Protein AF-A0A937UD26-F1 (afdb_monomer_lite)

Foldseek 3Di:
DPDPPQDPLLQQLLVQLLCLCVVDPDNLQSLLQSLLVSLLVQQVVDPDNAVSLLVSLLSNLLSQLVNCVVVVHDSLSSLLSNLLNSLLSCVVVVHLSQVSLVSSLVSQLVSCVSVVHDSVSSSVSSLNSSLVSQVVVHDVSNVSNVVSSVVVVVVD

Sequence (156 aa):
MAELTLSKIGRTAKWAVIGAIKGTEETAASIVKAATDVLLVTVDGVAQVAVATEKAVAQILTGAVGAATETGEDVFLAIKSAAKGVVKGASEVGADVGKTAVAAVDGAAKAAGEIGVDTAKAIEHATTGAIEAAEEIGSDAAQAVRTVLKTTVKGH

pLDDT: mean 86.5, std 12.03, range [35.41, 96.81]

Radius of gyration: 13.79 Å; chains: 1; bounding box: 34×29×36 Å

Structure (mmCIF, N/CA/C/O backbone):
data_AF-A0A937UD26-F1
#
_entry.id   AF-A0A937UD26-F1
#
loop_
_atom_site.group_PDB
_atom_site.id
_atom_site.type_symbol
_atom_site.label_atom_id
_atom_site.label_alt_id
_atom_site.label_comp_id
_atom_site.label_asym_id
_atom_site.label_entity_id
_atom_site.label_seq_id
_atom_site.pdbx_PDB_ins_code
_atom_site.Cartn_x
_atom_site.Cartn_y
_atom_site.Cartn_z
_atom_site.occupancy
_atom_site.B_iso_or_equiv
_atom_site.auth_seq_id
_atom_site.auth_comp_id
_atom_site.auth_asym_id
_atom_site.auth_atom_id
_atom_site.pdbx_PDB_model_num
ATOM 1 N N . MET A 1 1 ? -11.010 -12.565 18.843 1.00 35.41 1 MET A N 1
ATOM 2 C CA . MET A 1 1 ? -9.974 -11.623 18.375 1.00 35.41 1 MET A CA 1
ATOM 3 C C . MET A 1 1 ? -9.269 -12.317 17.224 1.00 35.41 1 MET A C 1
ATOM 5 O O . MET A 1 1 ? -8.520 -13.248 17.483 1.00 35.41 1 MET A O 1
ATOM 9 N N . ALA A 1 2 ? -9.629 -12.010 15.976 1.00 37.09 2 ALA A N 1
ATOM 10 C CA . ALA A 1 2 ? -8.967 -12.605 14.819 1.00 37.09 2 ALA A CA 1
ATOM 11 C C . ALA A 1 2 ? -7.558 -12.011 14.739 1.00 37.09 2 ALA A C 1
ATOM 13 O O . ALA A 1 2 ? -7.381 -10.843 14.400 1.00 37.09 2 ALA A O 1
ATOM 14 N N . GLU A 1 3 ? -6.563 -12.787 15.151 1.00 40.75 3 GLU A N 1
ATOM 15 C CA . GLU A 1 3 ? -5.170 -12.440 14.936 1.00 40.75 3 GLU A CA 1
ATOM 16 C C . GLU A 1 3 ? -4.924 -12.576 13.433 1.00 40.75 3 GLU A C 1
ATOM 18 O O . GLU A 1 3 ? -4.833 -13.685 12.909 1.00 40.75 3 GLU A O 1
ATOM 23 N N . LEU A 1 4 ? -4.901 -11.450 12.716 1.00 50.94 4 LEU A N 1
ATOM 24 C CA . LEU A 1 4 ? -4.352 -11.401 11.365 1.00 50.94 4 LEU A CA 1
ATOM 25 C C . LEU A 1 4 ? -2.983 -12.086 11.435 1.00 50.94 4 LEU A C 1
ATOM 27 O O . LEU A 1 4 ? -2.075 -11.567 12.090 1.00 50.94 4 LEU A O 1
ATOM 31 N N . THR A 1 5 ? -2.825 -13.253 10.804 1.00 57.28 5 THR A N 1
ATOM 32 C CA . THR A 1 5 ? -1.534 -13.941 10.674 1.00 57.28 5 THR A CA 1
ATOM 33 C C . THR A 1 5 ? -0.634 -13.139 9.736 1.00 57.28 5 THR A C 1
ATOM 35 O O . THR A 1 5 ? -0.363 -13.521 8.600 1.00 57.28 5 THR A O 1
ATOM 3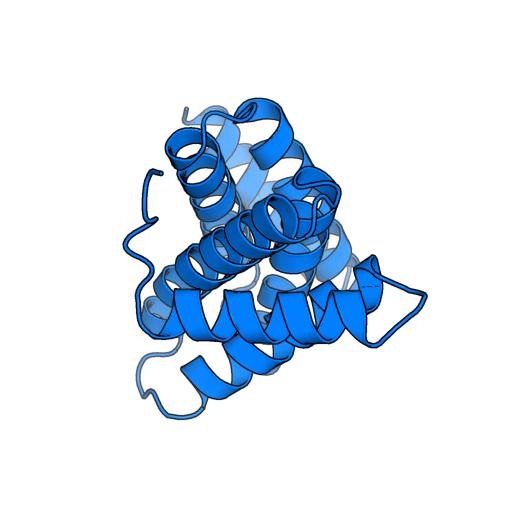8 N N . LEU A 1 6 ? -0.195 -11.974 10.209 1.00 65.44 6 LEU A N 1
ATOM 39 C CA . LEU A 1 6 ? 0.698 -11.066 9.514 1.00 65.44 6 LEU A CA 1
ATOM 40 C C . LEU A 1 6 ? 2.057 -11.744 9.374 1.00 65.44 6 LEU A C 1
ATOM 42 O O . LEU A 1 6 ? 2.609 -12.267 10.351 1.00 65.44 6 LEU A O 1
ATOM 46 N N . SER A 1 7 ? 2.642 -11.692 8.176 1.00 82.44 7 SER A N 1
ATOM 47 C CA . SER A 1 7 ? 4.043 -12.082 8.002 1.00 82.44 7 SER A CA 1
ATOM 48 C C . SER A 1 7 ? 4.970 -11.172 8.819 1.00 82.44 7 SER A C 1
ATOM 50 O O . SER A 1 7 ? 4.549 -10.153 9.370 1.00 82.44 7 SER A O 1
ATOM 52 N N . LYS A 1 8 ? 6.268 -11.500 8.871 1.00 85.50 8 LYS A N 1
ATOM 53 C CA . LYS A 1 8 ? 7.271 -10.614 9.486 1.00 85.50 8 LYS A CA 1
ATOM 54 C C . LYS A 1 8 ? 7.188 -9.186 8.920 1.00 85.50 8 LYS A C 1
ATOM 56 O O . LYS A 1 8 ? 7.152 -8.252 9.708 1.00 85.50 8 LYS A O 1
ATOM 61 N N . ILE A 1 9 ? 7.055 -9.039 7.597 1.00 85.88 9 ILE A N 1
ATOM 62 C CA . ILE A 1 9 ? 6.913 -7.734 6.924 1.00 85.88 9 ILE A CA 1
ATOM 63 C C . ILE A 1 9 ? 5.625 -7.040 7.368 1.00 85.88 9 ILE A C 1
ATOM 65 O O . ILE A 1 9 ? 5.659 -5.876 7.747 1.00 85.88 9 ILE A O 1
ATOM 69 N N . GLY A 1 10 ? 4.502 -7.765 7.395 1.00 85.62 10 GLY A N 1
ATOM 70 C CA . GLY A 1 10 ? 3.215 -7.193 7.795 1.00 85.62 10 GLY A CA 1
ATOM 71 C C . GLY A 1 10 ? 3.197 -6.717 9.248 1.00 85.62 10 GLY A C 1
ATOM 72 O O . GLY A 1 10 ? 2.630 -5.670 9.547 1.00 85.62 10 GLY A O 1
ATOM 73 N N . ARG A 1 11 ? 3.879 -7.428 10.155 1.00 88.50 11 ARG A N 1
ATOM 74 C CA . ARG A 1 11 ? 4.049 -6.977 11.545 1.00 88.50 11 ARG A CA 1
ATOM 75 C C . ARG A 1 11 ? 4.952 -5.756 11.642 1.00 88.50 11 ARG A C 1
ATOM 77 O O . ARG A 1 11 ? 4.603 -4.826 12.358 1.00 88.50 11 ARG A O 1
ATOM 84 N N . THR A 1 12 ? 6.078 -5.739 10.928 1.00 90.38 12 THR A N 1
ATOM 85 C CA . THR A 1 12 ? 6.965 -4.566 10.891 1.00 90.38 12 THR A CA 1
ATOM 86 C C . THR A 1 12 ? 6.222 -3.342 10.366 1.00 90.38 12 THR A C 1
ATOM 88 O O . THR A 1 12 ? 6.257 -2.298 11.008 1.00 90.38 12 THR A O 1
ATOM 91 N N . ALA A 1 13 ? 5.480 -3.491 9.265 1.00 90.56 13 ALA A N 1
ATOM 92 C CA . ALA A 1 13 ? 4.636 -2.440 8.714 1.00 90.56 13 ALA A CA 1
ATOM 93 C C . ALA A 1 13 ? 3.605 -1.948 9.729 1.00 90.56 13 ALA A C 1
ATOM 95 O O . ALA A 1 13 ? 3.511 -0.750 9.969 1.00 90.56 13 ALA A O 1
ATOM 96 N N . LYS A 1 14 ? 2.891 -2.867 10.390 1.00 92.81 14 LYS A N 1
ATOM 97 C CA . LYS A 1 14 ? 1.922 -2.521 11.432 1.00 92.81 14 LYS A CA 1
ATOM 98 C C . LYS A 1 14 ? 2.553 -1.677 12.540 1.00 92.81 14 LYS A C 1
ATOM 100 O O . LYS A 1 14 ? 2.033 -0.617 12.860 1.00 92.81 14 LYS A O 1
ATOM 105 N N . TRP A 1 15 ? 3.679 -2.105 13.107 1.00 91.31 15 TRP A N 1
ATOM 106 C CA . TRP A 1 15 ? 4.330 -1.368 14.195 1.00 91.31 15 TRP A CA 1
ATOM 107 C C . TRP A 1 15 ? 4.915 -0.029 13.751 1.00 91.31 15 TRP A C 1
ATOM 109 O O . TRP A 1 15 ? 4.795 0.947 14.487 1.00 91.31 15 TRP A O 1
ATOM 119 N N . ALA A 1 16 ? 5.497 0.036 12.551 1.00 91.69 16 ALA A N 1
ATOM 120 C CA . ALA A 1 16 ? 5.979 1.287 11.976 1.00 91.69 16 ALA A CA 1
ATOM 121 C C . ALA A 1 16 ? 4.829 2.289 11.804 1.00 91.69 16 ALA A C 1
ATOM 123 O O . ALA A 1 16 ? 4.952 3.442 12.205 1.00 91.69 16 ALA A O 1
ATOM 124 N N . VAL A 1 17 ? 3.684 1.825 11.294 1.00 90.75 17 VAL A N 1
ATOM 125 C CA . VAL A 1 17 ? 2.477 2.637 11.124 1.00 90.75 17 VAL A CA 1
ATOM 126 C C . VAL A 1 17 ? 1.886 3.052 12.476 1.00 90.75 17 VAL A C 1
ATOM 128 O O . VAL A 1 17 ? 1.601 4.225 12.663 1.00 90.75 17 VAL A O 1
ATOM 131 N N . ILE A 1 18 ? 1.776 2.156 13.463 1.00 91.56 18 ILE A N 1
ATOM 132 C CA . ILE A 1 18 ? 1.317 2.520 14.820 1.00 91.56 18 ILE A CA 1
ATOM 133 C C . ILE A 1 18 ? 2.236 3.580 15.444 1.00 91.56 18 ILE A C 1
ATOM 135 O O . ILE A 1 18 ? 1.751 4.527 16.065 1.00 91.56 18 ILE A O 1
ATOM 139 N N . GLY A 1 19 ? 3.555 3.423 15.297 1.00 89.06 19 GLY A N 1
ATOM 140 C CA . GLY A 1 19 ? 4.537 4.389 15.788 1.00 89.06 19 GLY A CA 1
ATOM 141 C C . GLY A 1 19 ? 4.410 5.747 15.098 1.00 89.06 19 GLY A C 1
ATOM 142 O O . GLY A 1 19 ? 4.444 6.774 15.769 1.00 89.06 19 GLY A O 1
ATOM 143 N N . ALA A 1 20 ? 4.196 5.743 13.783 1.00 88.69 20 ALA A N 1
ATOM 144 C CA . ALA A 1 20 ? 3.933 6.934 12.983 1.00 88.69 20 ALA A CA 1
ATOM 145 C C . ALA A 1 20 ? 2.655 7.661 13.432 1.00 88.69 20 ALA A C 1
ATOM 147 O O . ALA A 1 20 ? 2.705 8.854 13.710 1.00 88.69 20 ALA A O 1
ATOM 148 N N . ILE A 1 21 ? 1.546 6.933 13.590 1.00 86.88 21 ILE A N 1
ATOM 149 C CA . ILE A 1 21 ? 0.254 7.476 14.037 1.00 86.88 21 ILE A CA 1
ATOM 150 C C . ILE A 1 21 ? 0.376 8.114 15.425 1.00 86.88 21 ILE A C 1
ATOM 152 O O . ILE A 1 21 ? -0.074 9.230 15.651 1.00 86.88 21 ILE A O 1
ATOM 156 N N . LYS A 1 22 ? 1.010 7.421 16.377 1.00 85.75 22 LYS A N 1
ATOM 157 C CA . LYS A 1 22 ? 1.126 7.911 17.761 1.00 85.75 22 LYS A CA 1
ATOM 158 C C . LYS A 1 22 ? 2.175 9.010 17.938 1.00 85.75 22 LYS A C 1
ATOM 160 O O . LYS A 1 22 ? 2.169 9.683 18.964 1.00 85.75 22 LYS A O 1
ATOM 165 N N . GLY A 1 23 ? 3.106 9.141 16.996 1.00 82.25 23 GLY A N 1
ATOM 166 C CA . GLY A 1 23 ? 4.254 10.037 17.101 1.00 82.25 23 GLY A CA 1
ATOM 167 C C . GLY A 1 23 ? 4.055 11.418 16.479 1.00 82.25 23 GLY A C 1
ATOM 168 O O . GLY A 1 23 ? 4.917 12.274 16.673 1.00 82.25 23 GLY A O 1
ATOM 169 N N . THR A 1 24 ? 2.975 11.649 15.724 1.00 77.38 24 THR A N 1
ATOM 170 C CA . THR A 1 24 ? 2.797 12.880 14.932 1.00 77.38 24 THR A CA 1
ATOM 171 C C . THR A 1 24 ? 1.350 13.357 14.903 1.00 77.38 24 THR 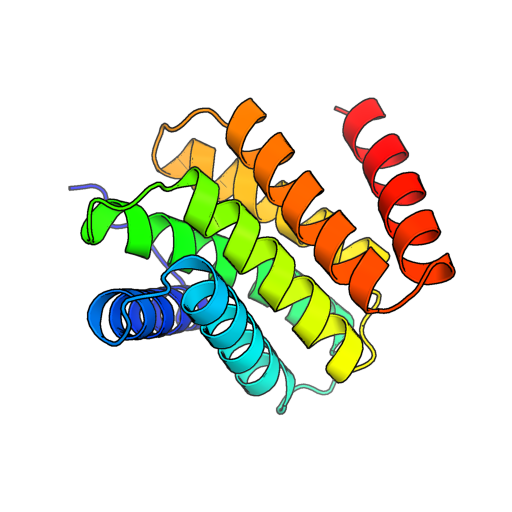A C 1
ATOM 173 O O . THR A 1 24 ? 0.445 12.533 14.917 1.00 77.38 24 THR A O 1
ATOM 176 N N . GLU A 1 25 ? 1.133 14.668 14.764 1.00 75.44 25 GLU A N 1
ATOM 177 C CA . GLU A 1 25 ? -0.205 15.228 14.503 1.00 75.44 25 GLU A CA 1
ATOM 178 C C . GLU A 1 25 ? -0.682 14.976 13.059 1.00 75.44 25 GLU A C 1
ATOM 180 O O . GLU A 1 25 ? -1.882 14.906 12.809 1.00 75.44 25 GLU A O 1
ATOM 185 N N . GLU A 1 26 ? 0.240 14.805 12.100 1.00 84.94 26 GLU A N 1
ATOM 186 C CA . GLU A 1 26 ? -0.096 14.546 10.695 1.00 84.94 26 GLU A CA 1
ATOM 187 C C . GLU A 1 26 ? -0.063 13.047 10.363 1.00 84.94 26 GLU A C 1
ATOM 189 O O . GLU A 1 26 ? 0.922 12.510 9.854 1.00 84.94 26 GLU A O 1
ATOM 194 N N . THR A 1 27 ? -1.180 12.365 10.620 1.00 87.38 27 THR A N 1
ATOM 195 C CA . THR A 1 27 ? -1.335 10.921 10.406 1.00 87.38 27 THR A CA 1
ATOM 196 C C . THR A 1 27 ? -0.961 10.479 8.987 1.00 87.38 27 THR A C 1
ATOM 198 O O . THR A 1 27 ? -0.141 9.581 8.803 1.00 87.38 27 THR A O 1
ATOM 201 N N . ALA A 1 28 ? -1.555 11.088 7.956 1.00 88.19 28 ALA A N 1
ATOM 202 C CA . ALA A 1 28 ? -1.468 10.572 6.588 1.00 88.19 28 ALA A CA 1
ATOM 203 C C . ALA A 1 28 ? -0.024 10.546 6.058 1.00 88.19 28 ALA A C 1
ATOM 205 O O . ALA A 1 28 ? 0.438 9.516 5.567 1.00 88.19 28 ALA A O 1
ATOM 206 N N . ALA A 1 29 ? 0.709 11.655 6.199 1.00 90.25 29 ALA A N 1
ATOM 207 C CA . ALA A 1 29 ? 2.097 11.753 5.750 1.00 90.25 29 ALA A CA 1
ATOM 208 C C . ALA A 1 29 ? 3.012 10.781 6.509 1.00 90.25 29 ALA A C 1
ATOM 210 O O . ALA A 1 29 ? 3.886 10.149 5.911 1.00 90.25 29 ALA A O 1
ATOM 211 N N . SER A 1 30 ? 2.767 10.594 7.805 1.00 91.50 30 SER A N 1
ATOM 212 C CA . SER A 1 30 ? 3.522 9.654 8.630 1.00 91.50 30 SER A CA 1
ATOM 213 C C . SER A 1 30 ? 3.267 8.198 8.232 1.00 91.50 30 SER A C 1
ATOM 215 O O . SER A 1 30 ? 4.215 7.414 8.173 1.00 91.50 30 SER A O 1
ATOM 217 N N . ILE A 1 31 ? 2.028 7.831 7.873 1.00 91.81 31 ILE A N 1
ATOM 218 C CA . ILE A 1 31 ? 1.718 6.500 7.323 1.00 91.81 31 ILE A CA 1
ATOM 219 C C . ILE A 1 31 ? 2.406 6.297 5.969 1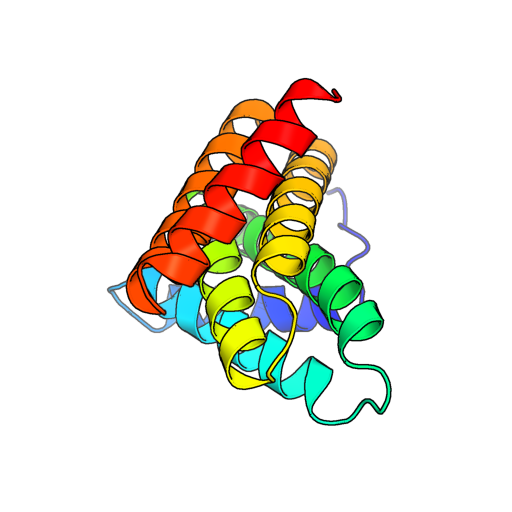.00 91.81 31 ILE A C 1
ATOM 221 O O . ILE A 1 31 ? 3.000 5.240 5.753 1.00 91.81 31 ILE A O 1
ATOM 225 N N . VAL A 1 32 ? 2.357 7.296 5.074 1.00 95.00 32 VAL A N 1
ATOM 226 C CA . VAL A 1 32 ? 3.058 7.251 3.776 1.00 95.00 32 VAL A CA 1
ATOM 227 C C . VAL A 1 32 ? 4.535 6.959 4.005 1.00 95.00 32 VAL A C 1
ATOM 229 O O . VAL A 1 32 ? 5.055 5.988 3.461 1.00 95.00 32 VAL A O 1
ATOM 232 N N . LYS A 1 33 ? 5.190 7.750 4.861 1.00 94.00 33 LYS A N 1
ATOM 233 C CA . LYS A 1 33 ? 6.613 7.601 5.162 1.00 94.00 33 LYS A CA 1
ATOM 234 C C . LYS A 1 33 ? 6.932 6.230 5.756 1.00 94.00 33 LYS A C 1
ATOM 236 O O . LYS A 1 33 ? 7.846 5.567 5.284 1.00 94.00 33 LYS A O 1
ATOM 241 N N . ALA A 1 34 ? 6.155 5.770 6.738 1.00 93.44 34 ALA A N 1
ATOM 242 C CA . ALA A 1 34 ? 6.358 4.458 7.347 1.00 93.44 34 ALA A CA 1
ATOM 243 C C . ALA A 1 34 ? 6.220 3.317 6.325 1.00 93.44 34 ALA A C 1
ATOM 245 O O . ALA A 1 34 ? 7.020 2.384 6.325 1.00 93.44 34 ALA A O 1
ATOM 246 N N . ALA A 1 35 ? 5.227 3.388 5.436 1.00 92.62 35 ALA A N 1
ATOM 247 C CA . ALA A 1 35 ? 5.040 2.398 4.382 1.00 92.62 35 ALA A CA 1
ATOM 248 C C . ALA A 1 35 ? 6.190 2.416 3.359 1.00 92.62 35 ALA A C 1
ATOM 250 O O . ALA A 1 35 ? 6.650 1.346 2.954 1.00 92.62 35 ALA A O 1
ATOM 251 N N . THR A 1 36 ? 6.681 3.602 2.982 1.00 93.62 36 THR A N 1
ATOM 252 C CA . THR A 1 36 ? 7.874 3.770 2.139 1.00 93.62 36 THR A CA 1
ATOM 253 C C . THR A 1 36 ? 9.103 3.158 2.809 1.00 93.62 36 THR A C 1
ATOM 255 O O . THR A 1 36 ? 9.698 2.247 2.241 1.00 93.62 36 THR A O 1
ATOM 258 N N . ASP A 1 37 ? 9.429 3.568 4.038 1.00 93.00 37 ASP A N 1
ATOM 259 C CA . ASP A 1 37 ? 10.607 3.102 4.782 1.00 93.00 37 ASP A CA 1
ATOM 260 C C . ASP A 1 37 ? 10.612 1.569 4.925 1.00 93.00 37 ASP A C 1
ATOM 262 O O . ASP A 1 37 ? 11.630 0.910 4.704 1.00 93.00 37 ASP A O 1
ATOM 266 N N . VAL A 1 38 ? 9.458 0.970 5.245 1.00 90.88 38 VAL A N 1
ATOM 267 C CA . VAL A 1 38 ? 9.337 -0.490 5.370 1.00 90.88 38 VAL A CA 1
ATOM 268 C C . VAL A 1 38 ? 9.536 -1.183 4.027 1.00 90.88 38 VAL A C 1
ATOM 270 O O . VAL A 1 38 ? 10.176 -2.238 3.988 1.00 90.88 38 VAL A O 1
ATOM 273 N N . LEU A 1 39 ? 9.021 -0.623 2.930 1.00 89.69 39 LEU A N 1
ATOM 274 C CA . LEU A 1 39 ? 9.253 -1.185 1.604 1.00 89.69 39 LEU A CA 1
ATOM 275 C C . LEU A 1 39 ? 10.739 -1.127 1.236 1.00 89.69 39 LEU A C 1
ATOM 277 O O . LEU A 1 39 ? 11.284 -2.153 0.834 1.00 89.69 39 LEU A O 1
ATOM 281 N N . LEU A 1 40 ? 11.392 0.022 1.432 1.00 88.56 40 LEU A N 1
ATOM 282 C CA . LEU A 1 40 ? 12.818 0.200 1.153 1.00 88.56 40 LEU A CA 1
ATOM 283 C C . LEU A 1 40 ? 13.652 -0.834 1.911 1.00 88.56 40 LEU A C 1
ATOM 285 O O . LEU A 1 40 ? 14.355 -1.620 1.289 1.00 88.56 40 LEU A O 1
ATOM 289 N N . VAL A 1 41 ? 13.478 -0.935 3.234 1.00 86.25 41 VAL A N 1
ATOM 290 C CA . VAL A 1 41 ? 14.196 -1.913 4.075 1.00 86.25 41 VAL A CA 1
ATOM 291 C C . VAL A 1 41 ? 13.918 -3.358 3.651 1.00 86.25 41 VAL A C 1
ATOM 293 O O . VAL A 1 41 ? 14.785 -4.223 3.765 1.00 86.25 41 VAL A O 1
ATOM 296 N N . THR A 1 42 ? 12.709 -3.648 3.165 1.00 82.69 42 THR A N 1
ATOM 297 C CA . THR A 1 42 ? 12.349 -4.998 2.710 1.00 82.69 42 THR A CA 1
ATOM 298 C C . THR A 1 42 ? 13.026 -5.356 1.386 1.00 82.69 42 THR A C 1
ATOM 300 O O . THR A 1 42 ? 13.360 -6.521 1.170 1.00 82.69 42 THR A O 1
ATOM 303 N N . VAL A 1 43 ? 13.216 -4.377 0.501 1.00 79.81 43 VAL A N 1
ATOM 304 C CA . VAL A 1 43 ? 13.780 -4.572 -0.841 1.00 79.81 43 VAL A CA 1
ATOM 305 C C . VAL A 1 43 ? 15.311 -4.451 -0.852 1.00 79.81 43 VAL A C 1
ATOM 307 O O . VAL A 1 43 ? 15.951 -5.138 -1.647 1.00 79.81 43 VAL A O 1
ATOM 310 N N . ASP A 1 44 ? 15.904 -3.691 0.075 1.00 71.12 44 ASP A N 1
ATOM 311 C CA . ASP A 1 44 ? 17.349 -3.387 0.172 1.00 71.12 44 ASP A CA 1
ATOM 312 C C . ASP A 1 44 ? 18.275 -4.616 0.359 1.00 71.12 44 ASP A C 1
ATOM 314 O O . ASP A 1 44 ? 19.494 -4.511 0.321 1.00 71.12 44 ASP A O 1
ATOM 318 N N . GLY A 1 45 ? 17.732 -5.828 0.490 1.00 61.06 45 GLY A N 1
ATOM 319 C CA . GLY A 1 45 ? 18.509 -7.068 0.622 1.00 61.06 45 GLY A CA 1
ATOM 320 C C . GLY A 1 45 ? 18.246 -8.123 -0.452 1.00 61.06 45 GLY A C 1
ATOM 321 O O . GLY A 1 45 ? 18.665 -9.269 -0.273 1.00 61.06 45 GLY A O 1
ATOM 322 N N . VAL A 1 46 ? 17.503 -7.806 -1.521 1.00 64.25 46 VAL A N 1
ATOM 323 C CA . VAL A 1 46 ? 16.926 -8.832 -2.409 1.00 64.25 46 VAL A CA 1
ATOM 324 C C . VAL A 1 46 ? 17.366 -8.670 -3.863 1.00 64.25 46 VAL A C 1
ATOM 326 O O . VAL A 1 46 ? 17.132 -7.648 -4.494 1.00 64.25 46 VAL A O 1
ATOM 329 N N . ALA A 1 47 ? 17.923 -9.737 -4.447 1.00 59.81 47 ALA A N 1
ATOM 330 C CA . ALA A 1 47 ? 18.338 -9.757 -5.856 1.00 59.81 47 ALA A CA 1
ATOM 331 C C . ALA A 1 47 ? 17.160 -9.694 -6.856 1.00 59.81 47 ALA A C 1
ATOM 333 O O . ALA A 1 47 ? 17.353 -9.334 -8.013 1.00 59.81 47 ALA A O 1
ATOM 334 N N . GLN A 1 48 ? 15.941 -10.053 -6.431 1.00 71.38 48 GLN A N 1
ATOM 335 C CA . GLN A 1 48 ? 14.724 -10.005 -7.252 1.00 71.38 48 GLN A CA 1
ATOM 336 C C . GLN A 1 48 ? 13.717 -9.005 -6.681 1.00 71.38 48 GLN A C 1
ATOM 338 O O . GLN A 1 48 ? 12.758 -9.377 -6.003 1.00 71.38 48 GLN A O 1
ATOM 343 N N . VAL A 1 49 ? 13.937 -7.732 -7.004 1.00 71.50 49 VAL A N 1
ATOM 344 C CA . VAL A 1 49 ? 13.104 -6.603 -6.569 1.00 71.50 49 VAL A CA 1
ATOM 345 C C . VAL A 1 49 ? 11.633 -6.796 -6.960 1.00 71.50 49 VAL A C 1
ATOM 347 O O . VAL A 1 49 ? 10.758 -6.599 -6.131 1.00 71.50 49 VAL A O 1
ATOM 350 N N . ALA A 1 50 ? 11.333 -7.282 -8.169 1.00 68.62 50 ALA A N 1
ATOM 351 C CA . ALA A 1 50 ? 9.953 -7.395 -8.659 1.00 68.62 50 ALA A CA 1
ATOM 352 C C . ALA A 1 50 ? 9.040 -8.286 -7.784 1.00 68.62 50 ALA A C 1
ATOM 354 O O . ALA A 1 50 ? 7.994 -7.836 -7.321 1.00 68.62 50 ALA A O 1
ATOM 355 N N . VAL A 1 51 ? 9.448 -9.532 -7.512 1.00 67.31 51 VAL A N 1
ATOM 356 C CA . VAL A 1 51 ? 8.651 -10.486 -6.709 1.00 67.31 51 VAL A CA 1
ATOM 357 C C . VAL A 1 51 ? 8.630 -10.085 -5.231 1.00 67.31 51 VAL A C 1
ATOM 359 O O . VAL A 1 51 ? 7.632 -10.284 -4.533 1.00 67.31 51 VAL A O 1
ATOM 362 N N . ALA A 1 52 ? 9.734 -9.510 -4.745 1.00 71.38 52 ALA A N 1
ATOM 363 C CA . ALA A 1 52 ? 9.824 -9.005 -3.382 1.00 71.38 52 ALA A CA 1
ATOM 364 C C . ALA A 1 52 ? 8.840 -7.851 -3.152 1.00 71.38 52 ALA A C 1
ATOM 366 O O . ALA A 1 52 ? 8.150 -7.852 -2.134 1.00 71.38 52 ALA A O 1
ATOM 367 N N . THR A 1 53 ? 8.715 -6.933 -4.115 1.00 80.31 53 THR A N 1
ATOM 368 C CA . THR A 1 53 ? 7.840 -5.761 -4.027 1.00 80.31 53 THR A CA 1
ATOM 369 C C . THR A 1 53 ? 6.370 -6.148 -3.963 1.00 80.31 53 THR A C 1
ATOM 371 O O . THR A 1 53 ? 5.697 -5.714 -3.038 1.00 80.31 53 THR A O 1
ATOM 374 N N . GLU A 1 54 ? 5.858 -7.009 -4.848 1.00 83.38 54 GLU A N 1
ATOM 375 C CA . GLU A 1 54 ? 4.430 -7.384 -4.839 1.00 83.38 54 GLU A CA 1
ATOM 376 C C . GLU A 1 54 ? 4.001 -7.991 -3.493 1.00 83.38 54 GLU A C 1
ATOM 378 O O . GLU A 1 54 ? 3.006 -7.585 -2.883 1.00 83.38 54 GLU A O 1
ATOM 383 N N . LYS A 1 55 ? 4.800 -8.933 -2.977 1.00 84.31 55 LYS A N 1
ATOM 384 C CA . LYS A 1 55 ? 4.529 -9.565 -1.684 1.00 84.31 55 LYS A CA 1
ATOM 385 C C . LYS A 1 55 ? 4.715 -8.585 -0.527 1.00 84.31 55 LYS A C 1
ATOM 387 O O . LYS A 1 55 ? 3.918 -8.614 0.410 1.00 84.31 55 LYS A O 1
ATOM 392 N N . ALA A 1 56 ? 5.746 -7.742 -0.564 1.00 88.06 56 ALA A N 1
ATOM 393 C CA . ALA A 1 56 ? 5.989 -6.738 0.466 1.00 88.06 56 ALA A CA 1
ATOM 394 C C . ALA A 1 56 ? 4.842 -5.727 0.529 1.00 88.06 56 ALA A C 1
ATOM 396 O O . ALA A 1 56 ? 4.305 -5.503 1.607 1.00 88.06 56 ALA A O 1
ATOM 397 N N . VAL A 1 57 ? 4.406 -5.207 -0.617 1.00 91.12 57 VAL A N 1
ATOM 398 C CA . VAL A 1 57 ? 3.286 -4.271 -0.763 1.00 91.12 57 VAL A CA 1
ATOM 399 C C . VAL A 1 57 ? 2.028 -4.826 -0.106 1.00 91.12 57 VAL A C 1
ATOM 401 O O . VAL A 1 57 ? 1.491 -4.198 0.804 1.00 91.12 57 VAL A O 1
ATOM 404 N N . ALA A 1 58 ? 1.593 -6.034 -0.476 1.00 90.12 58 ALA A N 1
ATOM 405 C CA . ALA A 1 58 ? 0.390 -6.628 0.109 1.00 90.12 58 ALA A CA 1
ATOM 406 C C . ALA A 1 58 ? 0.499 -6.774 1.639 1.00 90.12 58 ALA A C 1
ATOM 408 O O . ALA A 1 58 ? -0.457 -6.523 2.376 1.00 90.12 58 ALA A O 1
ATOM 409 N N . GLN A 1 59 ? 1.681 -7.145 2.139 1.00 90.94 59 GLN A N 1
ATOM 410 C CA . GLN A 1 59 ? 1.930 -7.271 3.574 1.00 90.94 59 GLN A CA 1
ATOM 411 C C . GLN A 1 59 ? 1.968 -5.915 4.288 1.00 90.94 59 GLN A C 1
ATOM 413 O O . GLN A 1 59 ? 1.450 -5.815 5.398 1.00 90.94 59 GLN A O 1
ATOM 418 N N . ILE A 1 60 ? 2.524 -4.879 3.658 1.00 92.19 60 ILE A N 1
ATOM 419 C CA . ILE A 1 60 ? 2.543 -3.514 4.190 1.00 92.19 60 ILE A CA 1
ATOM 420 C C . ILE A 1 60 ? 1.123 -2.966 4.292 1.00 92.19 60 ILE A C 1
ATOM 422 O O . ILE A 1 60 ? 0.752 -2.457 5.346 1.00 92.19 60 ILE A O 1
ATOM 426 N N . LEU A 1 61 ? 0.307 -3.146 3.251 1.00 92.06 61 LEU A N 1
ATOM 427 C CA . LEU A 1 61 ? -1.100 -2.741 3.246 1.00 92.06 61 LEU A CA 1
ATOM 428 C C . LEU A 1 61 ? -1.891 -3.448 4.353 1.00 92.06 61 LEU A C 1
ATOM 430 O O . LEU A 1 61 ? -2.587 -2.793 5.124 1.00 92.06 61 LEU A O 1
ATOM 434 N N . THR A 1 62 ? -1.715 -4.764 4.505 1.00 91.44 62 THR A N 1
ATOM 435 C CA . THR A 1 62 ? -2.354 -5.526 5.596 1.00 91.44 62 THR A CA 1
ATOM 436 C C . THR A 1 62 ? -1.897 -5.028 6.972 1.00 91.44 62 THR A C 1
ATOM 438 O O . THR A 1 62 ? -2.700 -4.899 7.896 1.00 91.44 62 THR A O 1
ATOM 441 N N . GLY A 1 63 ? -0.609 -4.701 7.116 1.00 90.50 63 GLY A N 1
ATOM 442 C CA . GLY A 1 63 ? -0.053 -4.125 8.337 1.00 90.50 63 GLY A CA 1
ATOM 443 C C . GLY A 1 63 ? -0.629 -2.746 8.662 1.00 90.50 63 GLY A C 1
ATOM 444 O O . GLY A 1 63 ? -1.012 -2.511 9.805 1.00 90.50 63 GLY A O 1
ATOM 445 N N . ALA A 1 64 ? -0.749 -1.864 7.669 1.00 92.25 64 ALA A N 1
ATOM 446 C CA . ALA A 1 64 ? -1.322 -0.527 7.822 1.00 92.25 64 ALA A CA 1
ATOM 447 C C . ALA A 1 64 ? -2.814 -0.573 8.187 1.00 92.25 64 ALA A C 1
ATOM 449 O O . ALA A 1 64 ? -3.253 0.132 9.091 1.00 92.25 64 ALA A O 1
ATOM 450 N N .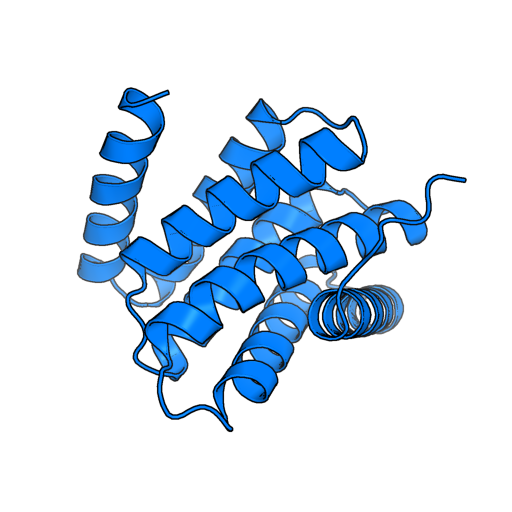 VAL A 1 65 ? -3.578 -1.462 7.549 1.00 90.69 65 VAL A N 1
ATOM 451 C CA . VAL A 1 65 ? -4.986 -1.724 7.883 1.00 90.69 65 VAL A CA 1
ATOM 452 C C . VAL A 1 65 ? -5.126 -2.237 9.316 1.00 90.69 65 VAL A C 1
ATOM 454 O O . VAL A 1 65 ? -5.941 -1.733 10.091 1.00 90.69 65 VAL A O 1
ATOM 457 N N . GLY A 1 66 ? -4.295 -3.209 9.700 1.00 89.44 66 GLY A N 1
ATOM 458 C CA . GLY A 1 66 ? -4.272 -3.740 11.060 1.00 89.44 66 GLY A CA 1
ATOM 459 C C . GLY A 1 66 ? -3.822 -2.710 12.098 1.00 89.44 66 GLY A C 1
ATOM 460 O O . GLY A 1 66 ? -4.282 -2.764 13.235 1.00 89.44 66 GLY A O 1
ATOM 461 N N . ALA A 1 67 ? -2.944 -1.778 11.723 1.00 89.50 67 ALA A N 1
ATOM 462 C CA . ALA A 1 67 ? -2.534 -0.662 12.566 1.00 89.50 67 ALA 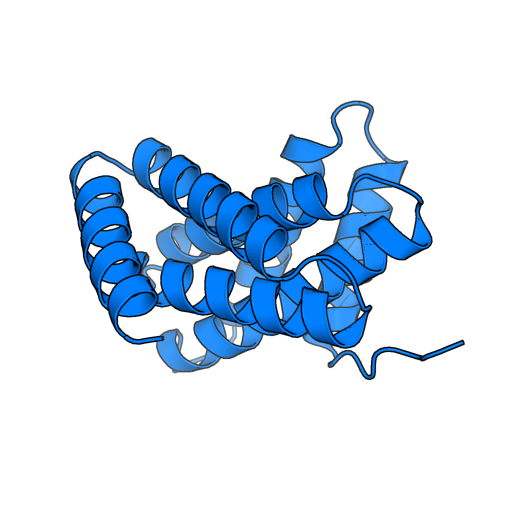A CA 1
ATOM 463 C C . ALA A 1 67 ? -3.697 0.299 12.804 1.00 89.50 67 ALA A C 1
ATOM 465 O O . ALA A 1 67 ? -4.031 0.531 13.957 1.00 89.50 67 ALA A O 1
ATOM 466 N N . ALA A 1 68 ? -4.352 0.772 11.740 1.00 90.31 68 ALA A N 1
ATOM 467 C CA . ALA A 1 68 ? -5.497 1.676 11.839 1.00 90.31 68 ALA A CA 1
ATOM 468 C C . ALA A 1 68 ? -6.652 1.068 12.645 1.00 90.31 68 ALA A C 1
ATOM 470 O O . ALA A 1 68 ? -7.220 1.721 13.515 1.00 90.31 68 ALA A O 1
ATOM 471 N N . THR A 1 69 ? -6.935 -0.219 12.427 1.00 88.75 69 THR A N 1
ATOM 472 C CA . THR A 1 69 ? -7.955 -0.954 13.193 1.00 88.75 69 THR A CA 1
ATOM 473 C C . THR A 1 69 ? -7.615 -1.012 14.687 1.00 88.75 69 THR A C 1
ATOM 475 O O . THR A 1 69 ? -8.505 -0.924 15.526 1.00 88.75 69 THR A O 1
ATOM 478 N N . GLU A 1 70 ? -6.333 -1.155 15.038 1.00 89.12 70 GLU A N 1
ATOM 479 C CA . GLU A 1 70 ? -5.881 -1.214 16.434 1.00 89.12 70 GLU A CA 1
ATOM 480 C C . GLU A 1 70 ? -5.795 0.168 17.094 1.00 89.12 70 GLU A C 1
ATOM 482 O O . GLU A 1 70 ? -6.079 0.299 18.284 1.00 89.12 70 GLU A O 1
ATOM 487 N N . THR A 1 71 ? -5.409 1.203 16.346 1.00 87.25 71 THR A N 1
ATOM 488 C CA . THR A 1 71 ? -5.333 2.583 16.846 1.00 87.25 71 THR A CA 1
ATOM 489 C C . THR A 1 71 ? -6.686 3.289 16.849 1.00 87.25 71 THR A C 1
ATOM 491 O O . THR A 1 71 ? -6.804 4.337 17.478 1.00 87.25 71 THR A O 1
ATOM 494 N N . GLY A 1 72 ? -7.702 2.718 16.194 1.00 85.88 72 GLY A N 1
ATOM 495 C CA . GLY A 1 72 ? -9.020 3.332 16.028 1.00 85.88 72 GLY A CA 1
ATOM 496 C C . GLY A 1 72 ? -9.042 4.454 14.988 1.00 85.88 72 GLY A C 1
ATOM 497 O O . GLY A 1 72 ? -9.953 5.277 15.003 1.00 85.88 72 GLY A O 1
ATOM 498 N N . GLU A 1 73 ? -8.042 4.507 14.109 1.00 86.94 73 GLU A N 1
ATOM 499 C CA . GLU A 1 73 ? -7.983 5.480 13.022 1.00 86.94 73 GLU A CA 1
ATOM 500 C C . GLU A 1 73 ? -8.739 5.022 11.774 1.00 86.94 73 GLU A C 1
ATOM 502 O O . GLU A 1 73 ? -9.130 3.862 11.631 1.00 86.94 73 GLU A O 1
ATOM 507 N N . ASP A 1 74 ? -8.940 5.958 10.844 1.00 91.25 74 ASP A N 1
ATOM 508 C CA . ASP A 1 74 ? -9.598 5.682 9.574 1.00 91.25 74 ASP A CA 1
ATOM 509 C C . ASP A 1 74 ? -8.781 4.676 8.742 1.00 91.25 74 ASP A C 1
ATOM 511 O O . ASP A 1 74 ? -7.710 4.967 8.199 1.00 91.25 74 ASP A O 1
ATOM 515 N N . VAL A 1 75 ? -9.327 3.466 8.623 1.00 92.00 75 VAL A N 1
ATOM 516 C CA . VAL A 1 75 ? -8.744 2.368 7.850 1.00 92.00 75 VAL A CA 1
ATOM 517 C C . VAL A 1 75 ? -8.581 2.745 6.376 1.00 92.00 75 VAL A C 1
ATOM 519 O O . VAL A 1 75 ? -7.583 2.373 5.760 1.00 92.00 75 VAL A O 1
ATOM 522 N N . PHE A 1 76 ? -9.506 3.511 5.796 1.00 94.00 76 PHE A N 1
ATOM 523 C CA . PHE A 1 76 ? -9.427 3.929 4.397 1.00 94.00 76 PHE A CA 1
ATOM 524 C C . PHE A 1 76 ? -8.348 4.991 4.180 1.00 94.00 76 PHE A C 1
ATOM 526 O O . PHE A 1 76 ? -7.650 4.964 3.161 1.00 94.00 76 PHE A O 1
ATOM 533 N N . LEU A 1 77 ? -8.145 5.881 5.158 1.00 93.25 77 LEU A N 1
ATOM 534 C CA . LEU A 1 77 ? -7.005 6.799 5.163 1.00 93.25 77 LEU A CA 1
ATOM 535 C C . LEU A 1 77 ? -5.684 6.029 5.221 1.00 93.25 77 LEU A C 1
ATOM 537 O O . LEU A 1 77 ? -4.763 6.337 4.460 1.00 93.25 77 LEU A O 1
ATOM 541 N N . ALA A 1 78 ? -5.595 5.016 6.085 1.00 93.88 78 ALA A N 1
ATOM 542 C CA . ALA A 1 78 ? -4.403 4.188 6.205 1.00 93.88 78 ALA A CA 1
ATOM 543 C C . ALA A 1 78 ? -4.121 3.398 4.923 1.00 93.88 78 ALA A C 1
ATOM 545 O O . ALA A 1 78 ? -2.978 3.366 4.477 1.00 93.88 78 ALA A O 1
ATOM 546 N N . ILE A 1 79 ? -5.149 2.837 4.281 1.00 94.88 79 ILE A N 1
ATOM 547 C CA . ILE A 1 79 ? -5.032 2.165 2.980 1.00 94.88 79 ILE A CA 1
ATOM 548 C C . ILE A 1 79 ? -4.511 3.127 1.916 1.00 94.88 79 ILE A C 1
ATOM 550 O O . ILE A 1 79 ? -3.524 2.819 1.248 1.00 94.88 79 ILE A O 1
ATOM 554 N N . LYS A 1 80 ? -5.141 4.301 1.771 1.00 96.44 80 LYS A N 1
ATOM 555 C CA . LYS A 1 80 ? -4.720 5.322 0.803 1.00 96.44 80 LYS A CA 1
ATOM 556 C C . LYS A 1 80 ? -3.262 5.720 1.030 1.00 96.44 80 LYS A C 1
ATOM 558 O O . LYS A 1 80 ? -2.463 5.731 0.096 1.00 96.44 80 LYS A O 1
ATOM 563 N N . SER A 1 81 ? -2.914 6.025 2.276 1.00 96.12 81 SER A N 1
ATOM 564 C CA . SER A 1 81 ? -1.582 6.496 2.660 1.00 96.12 81 SER A CA 1
ATOM 565 C C . SER A 1 81 ? -0.525 5.407 2.482 1.00 96.12 81 SER A C 1
ATOM 567 O O . SER A 1 81 ? 0.550 5.666 1.948 1.00 96.12 81 SER A O 1
ATOM 569 N N . ALA A 1 82 ? -0.838 4.164 2.844 1.00 95.12 82 ALA A N 1
ATOM 570 C CA . ALA A 1 82 ? 0.060 3.036 2.648 1.00 95.12 82 ALA A CA 1
ATOM 571 C C . ALA A 1 82 ? 0.261 2.721 1.161 1.00 95.12 82 ALA A C 1
ATOM 573 O O . ALA A 1 82 ? 1.404 2.571 0.741 1.00 95.12 82 ALA A O 1
ATOM 574 N N . ALA A 1 83 ? -0.806 2.698 0.353 1.00 96.12 83 ALA A N 1
ATOM 575 C CA . ALA A 1 83 ? -0.718 2.531 -1.101 1.00 96.12 83 ALA A CA 1
ATOM 576 C C . ALA A 1 83 ? 0.157 3.620 -1.740 1.00 96.12 83 ALA A C 1
ATOM 578 O O . ALA A 1 83 ? 1.029 3.331 -2.557 1.00 96.12 83 ALA A O 1
ATOM 579 N N . LYS A 1 84 ? -0.014 4.870 -1.308 1.00 96.81 84 LYS A N 1
ATOM 580 C CA . LYS A 1 84 ? 0.825 5.987 -1.741 1.00 96.81 84 LYS A CA 1
ATOM 581 C C . LYS A 1 84 ? 2.297 5.784 -1.358 1.00 96.81 84 LYS A C 1
ATOM 583 O O . LYS A 1 84 ? 3.182 5.937 -2.198 1.00 96.81 84 LYS A O 1
ATOM 588 N N . GLY A 1 85 ? 2.562 5.393 -0.112 1.00 95.06 85 GLY A N 1
ATOM 589 C CA . GLY A 1 85 ? 3.916 5.162 0.397 1.00 95.06 85 GLY A CA 1
ATOM 590 C C . GLY A 1 85 ? 4.652 4.026 -0.308 1.00 95.06 85 GLY A C 1
ATOM 591 O O . GLY A 1 85 ? 5.805 4.190 -0.707 1.00 95.06 85 GLY A O 1
ATOM 592 N N . VAL A 1 86 ? 3.988 2.891 -0.534 1.00 94.69 86 VAL A N 1
ATOM 593 C CA . VAL A 1 86 ? 4.610 1.758 -1.235 1.00 94.69 86 VAL A CA 1
ATOM 594 C C . VAL A 1 86 ? 4.849 2.047 -2.717 1.00 94.69 86 VAL A C 1
ATOM 596 O O . VAL A 1 86 ? 5.863 1.622 -3.254 1.00 94.69 86 VAL A O 1
ATOM 599 N N . VAL A 1 87 ? 3.976 2.806 -3.387 1.00 94.88 87 VAL A N 1
ATOM 600 C CA . VAL A 1 87 ? 4.189 3.192 -4.794 1.00 94.88 87 VAL A CA 1
ATOM 601 C C . VAL A 1 87 ? 5.362 4.166 -4.927 1.00 94.88 87 VAL A C 1
ATOM 603 O O . VAL A 1 87 ? 6.189 4.002 -5.824 1.00 94.88 87 VAL A O 1
ATOM 606 N N . LYS A 1 88 ? 5.502 5.119 -3.995 1.00 94.12 88 LYS A N 1
ATOM 607 C CA . LYS A 1 88 ? 6.700 5.968 -3.914 1.00 94.12 88 LYS A CA 1
ATOM 608 C C . LYS A 1 88 ? 7.967 5.154 -3.667 1.00 94.12 88 LYS A C 1
ATOM 610 O O . LYS A 1 88 ? 8.915 5.263 -4.436 1.00 94.12 88 LYS A O 1
ATOM 615 N N . GLY A 1 89 ? 7.953 4.283 -2.657 1.00 91.44 89 GLY A N 1
ATOM 616 C CA . GLY A 1 89 ? 9.112 3.451 -2.329 1.00 91.44 89 GLY A CA 1
ATOM 617 C C . GLY A 1 89 ? 9.509 2.521 -3.477 1.00 91.44 89 GLY A C 1
ATOM 618 O O . GLY A 1 89 ? 10.691 2.344 -3.743 1.00 91.44 89 GLY A O 1
ATOM 619 N N . ALA A 1 90 ? 8.534 1.991 -4.220 1.00 90.94 90 ALA A N 1
ATOM 620 C CA . ALA A 1 90 ? 8.787 1.210 -5.425 1.00 90.94 90 ALA A CA 1
ATOM 621 C C . ALA A 1 90 ? 9.515 2.028 -6.500 1.00 90.94 90 ALA A C 1
ATOM 623 O O . ALA A 1 90 ? 10.457 1.526 -7.108 1.00 90.94 90 ALA A O 1
ATOM 624 N N . SER A 1 91 ? 9.129 3.289 -6.703 1.00 91.44 91 SER A N 1
ATOM 625 C CA . SER A 1 91 ? 9.834 4.181 -7.626 1.00 91.44 91 SER A CA 1
ATOM 626 C C . SER A 1 91 ? 11.277 4.445 -7.192 1.00 91.44 91 SER A C 1
ATOM 628 O O . SER A 1 91 ? 12.161 4.500 -8.044 1.00 91.44 91 SER A O 1
ATOM 630 N N . GLU A 1 92 ? 11.533 4.586 -5.889 1.00 90.06 92 GLU A N 1
ATOM 631 C CA . GLU A 1 92 ? 12.878 4.835 -5.349 1.00 90.06 92 GLU A CA 1
ATOM 632 C C . GLU A 1 92 ? 13.827 3.643 -5.542 1.00 90.06 92 GLU A C 1
ATOM 634 O O . GLU A 1 92 ? 15.013 3.833 -5.805 1.00 90.06 92 GLU A O 1
ATOM 639 N N . VAL A 1 93 ? 13.307 2.412 -5.494 1.00 86.44 93 VAL A N 1
ATOM 640 C CA . VAL A 1 93 ? 14.085 1.182 -5.752 1.00 86.44 93 VAL A CA 1
ATOM 641 C C . VAL A 1 93 ? 14.082 0.756 -7.225 1.00 86.44 93 VAL A C 1
ATOM 643 O O . VAL A 1 93 ? 14.564 -0.328 -7.556 1.00 86.44 93 VAL A O 1
ATOM 646 N N . GLY A 1 94 ? 13.519 1.573 -8.123 1.00 86.19 94 GLY A N 1
ATOM 647 C CA . GLY A 1 94 ? 13.438 1.277 -9.557 1.00 86.19 94 GLY A CA 1
ATOM 648 C C . GLY A 1 94 ? 12.496 0.121 -9.918 1.00 86.19 94 GLY A C 1
ATOM 649 O O . GLY A 1 94 ? 12.658 -0.503 -10.968 1.00 86.19 94 GLY A O 1
ATOM 650 N N . ALA A 1 95 ? 11.528 -0.199 -9.057 1.00 87.31 95 ALA A N 1
ATOM 651 C CA . ALA A 1 95 ? 10.492 -1.182 -9.347 1.00 87.31 95 ALA A CA 1
ATOM 652 C C . ALA A 1 95 ? 9.423 -0.619 -10.302 1.00 87.31 95 ALA A C 1
ATOM 654 O O . ALA A 1 95 ? 9.248 0.588 -10.463 1.00 87.31 95 ALA A O 1
ATOM 655 N N . ASP A 1 96 ? 8.667 -1.521 -10.929 1.00 89.75 96 ASP A N 1
ATOM 656 C CA . ASP A 1 96 ? 7.559 -1.161 -11.813 1.00 89.75 96 ASP A CA 1
ATOM 657 C C . ASP A 1 96 ? 6.410 -0.539 -10.998 1.00 89.75 96 ASP A C 1
ATOM 659 O O . ASP A 1 96 ? 5.678 -1.228 -10.280 1.00 89.75 96 ASP A O 1
ATOM 663 N N . VAL A 1 97 ? 6.264 0.783 -11.105 1.00 91.38 97 VAL A N 1
ATOM 664 C CA . VAL A 1 97 ? 5.242 1.588 -10.415 1.00 91.38 97 VAL A CA 1
ATOM 665 C C . VAL A 1 97 ? 3.825 1.130 -10.787 1.00 91.38 97 VAL A C 1
ATOM 667 O O . VAL A 1 97 ? 2.948 1.082 -9.926 1.00 91.38 97 VAL A O 1
ATOM 670 N N . GLY A 1 98 ? 3.601 0.724 -12.042 1.00 91.50 98 GLY A N 1
ATOM 671 C CA . GLY A 1 98 ? 2.310 0.233 -12.524 1.00 91.50 98 GLY A CA 1
ATOM 672 C C . GLY A 1 98 ? 1.916 -1.085 -11.864 1.00 91.50 98 GLY A C 1
ATOM 673 O O . GLY A 1 98 ? 0.824 -1.201 -11.305 1.00 91.50 98 GLY A O 1
ATOM 674 N N . LYS A 1 99 ? 2.821 -2.068 -11.861 1.00 90.00 99 LYS A N 1
ATOM 675 C CA . LYS A 1 99 ? 2.586 -3.352 -11.176 1.00 90.00 99 LYS A CA 1
ATOM 676 C C . LYS A 1 99 ? 2.466 -3.190 -9.667 1.00 90.00 99 LYS A C 1
ATOM 678 O O . LYS A 1 99 ? 1.613 -3.820 -9.050 1.00 90.00 99 LYS A O 1
ATOM 683 N N . THR A 1 100 ? 3.270 -2.307 -9.078 1.00 91.94 100 THR A N 1
ATOM 684 C CA . THR A 1 100 ? 3.191 -1.993 -7.645 1.00 91.94 100 THR A CA 1
ATOM 685 C C . THR A 1 100 ? 1.827 -1.411 -7.291 1.00 91.94 100 THR A C 1
ATOM 687 O O . THR A 1 100 ? 1.236 -1.814 -6.293 1.00 91.94 100 THR A O 1
ATOM 690 N N . ALA A 1 101 ? 1.289 -0.511 -8.117 1.00 93.62 101 ALA A N 1
ATOM 691 C CA . ALA A 1 101 ? -0.044 0.041 -7.914 1.00 93.62 101 ALA A CA 1
ATOM 692 C C . ALA A 1 101 ? -1.131 -1.046 -7.951 1.00 93.62 101 ALA A C 1
ATOM 694 O O . ALA A 1 101 ? -2.004 -1.055 -7.086 1.00 93.62 101 ALA A O 1
ATOM 695 N N . VAL A 1 102 ? -1.052 -1.994 -8.893 1.00 92.81 102 VAL A N 1
ATOM 696 C CA . VAL A 1 102 ? -1.963 -3.155 -8.936 1.00 92.81 102 VAL A CA 1
ATOM 697 C C . VAL A 1 102 ? -1.844 -3.985 -7.657 1.00 92.81 102 VAL A C 1
ATOM 699 O O . VAL A 1 102 ? -2.850 -4.243 -7.002 1.00 92.81 102 VAL A O 1
ATOM 702 N N . ALA A 1 103 ? -0.621 -4.325 -7.243 1.00 92.31 103 ALA A N 1
ATOM 703 C CA . ALA A 1 103 ? -0.384 -5.086 -6.018 1.00 92.31 103 ALA A CA 1
ATOM 704 C C . ALA A 1 103 ? -0.884 -4.356 -4.758 1.00 92.31 103 ALA A C 1
ATOM 706 O O . ALA A 1 103 ? -1.348 -4.998 -3.816 1.00 92.31 103 ALA A O 1
ATOM 707 N N . ALA A 1 104 ? -0.809 -3.023 -4.727 1.00 93.19 104 ALA A N 1
ATOM 708 C CA . ALA A 1 104 ? -1.330 -2.217 -3.627 1.00 93.19 104 ALA A CA 1
ATOM 709 C C . ALA A 1 104 ? -2.861 -2.267 -3.568 1.00 93.19 104 ALA A C 1
ATOM 711 O O . ALA A 1 104 ? -3.422 -2.417 -2.483 1.00 93.19 104 ALA A O 1
ATOM 712 N N . VAL A 1 105 ? -3.531 -2.195 -4.721 1.00 93.44 105 VAL A N 1
ATOM 713 C CA . VAL A 1 105 ? -4.992 -2.311 -4.822 1.00 93.44 105 VAL A CA 1
ATOM 714 C C . VAL A 1 105 ? -5.470 -3.707 -4.420 1.00 93.44 105 VAL A C 1
ATOM 716 O O . VAL A 1 105 ? -6.357 -3.821 -3.574 1.00 93.44 105 VAL A O 1
ATOM 719 N N . ASP A 1 106 ? -4.838 -4.764 -4.932 1.00 91.88 106 ASP A N 1
ATOM 720 C CA . ASP A 1 106 ? -5.171 -6.147 -4.567 1.00 91.88 106 ASP A CA 1
ATOM 721 C C . ASP A 1 106 ? -4.881 -6.424 -3.085 1.00 91.88 106 ASP A C 1
ATOM 723 O O . ASP A 1 106 ? -5.675 -7.051 -2.378 1.00 91.88 106 ASP A O 1
ATOM 727 N N . GLY A 1 107 ? -3.753 -5.914 -2.583 1.00 90.88 107 GLY A N 1
ATOM 728 C CA . GLY A 1 107 ? -3.377 -5.994 -1.175 1.00 90.88 107 GLY A CA 1
ATOM 729 C C . GLY A 1 107 ? -4.392 -5.308 -0.263 1.00 90.88 107 GLY A C 1
ATOM 730 O O . GLY A 1 107 ? -4.748 -5.861 0.777 1.00 90.88 107 GLY A O 1
ATOM 731 N N . ALA A 1 108 ? -4.901 -4.143 -0.667 1.00 91.94 108 ALA A N 1
ATOM 732 C CA . ALA A 1 108 ? -5.952 -3.432 0.050 1.00 91.94 108 ALA A CA 1
ATOM 733 C C . ALA A 1 108 ? -7.282 -4.193 0.032 1.00 91.94 108 ALA A C 1
ATOM 735 O O . ALA A 1 108 ? -7.897 -4.346 1.085 1.00 91.94 108 ALA A O 1
ATOM 736 N N . ALA A 1 109 ? -7.702 -4.713 -1.127 1.00 91.62 109 ALA A N 1
ATOM 737 C CA . ALA A 1 109 ? -8.919 -5.513 -1.257 1.00 91.62 109 ALA A CA 1
ATOM 738 C C . ALA A 1 109 ? -8.880 -6.743 -0.342 1.00 91.62 109 ALA A C 1
ATOM 740 O O . ALA A 1 109 ? -9.832 -7.026 0.387 1.00 91.62 109 ALA A O 1
ATOM 741 N N . LYS A 1 110 ? -7.743 -7.447 -0.338 1.00 89.81 110 LYS A N 1
ATOM 742 C CA . LYS A 1 110 ? -7.534 -8.619 0.506 1.00 89.81 110 LYS A CA 1
ATOM 743 C C . LYS A 1 110 ? -7.531 -8.260 1.988 1.00 89.81 110 LYS A C 1
ATOM 745 O O . LYS A 1 110 ? -8.273 -8.874 2.748 1.00 89.81 110 LYS A O 1
ATOM 750 N N . ALA A 1 111 ? -6.742 -7.263 2.389 1.00 87.88 111 ALA A N 1
ATOM 751 C CA . ALA A 1 111 ? -6.678 -6.822 3.779 1.00 87.88 111 ALA A CA 1
ATOM 752 C C . ALA A 1 111 ? -8.059 -6.392 4.289 1.00 87.88 111 ALA A C 1
ATOM 754 O O . ALA A 1 111 ? -8.457 -6.774 5.386 1.00 87.88 111 ALA A O 1
ATOM 755 N N . ALA A 1 112 ? -8.812 -5.657 3.467 1.00 89.25 112 ALA A N 1
ATOM 756 C CA . ALA A 1 112 ? -10.165 -5.234 3.784 1.00 89.25 112 ALA A CA 1
ATOM 757 C C . ALA A 1 112 ? -11.123 -6.417 3.976 1.00 89.25 112 ALA A C 1
ATOM 759 O O . ALA A 1 112 ? -11.851 -6.462 4.968 1.00 89.25 112 ALA A O 1
ATOM 760 N N . GLY A 1 113 ? -11.072 -7.403 3.075 1.00 89.00 113 GLY A N 1
ATOM 761 C CA . GLY A 1 113 ? -11.873 -8.621 3.177 1.00 89.00 113 GLY A CA 1
ATOM 762 C C . GLY A 1 113 ? -11.534 -9.460 4.411 1.00 89.00 113 GLY A C 1
ATOM 763 O O . GLY A 1 113 ? -12.435 -10.004 5.043 1.00 89.00 113 GLY A O 1
ATOM 764 N N . GLU A 1 114 ? -10.257 -9.523 4.799 1.00 86.38 114 GLU A N 1
ATOM 765 C CA . GLU A 1 114 ? -9.801 -10.258 5.988 1.00 86.38 114 GLU A CA 1
ATOM 766 C C . GLU A 1 114 ? -10.321 -9.653 7.301 1.00 86.38 114 GLU A C 1
ATOM 768 O O . GLU A 1 114 ? -10.598 -10.396 8.244 1.00 86.38 114 GLU A O 1
ATOM 773 N N . ILE A 1 115 ? -10.485 -8.327 7.370 1.00 83.25 115 ILE A N 1
ATOM 774 C CA . ILE A 1 115 ? -11.006 -7.641 8.566 1.00 83.25 115 ILE A CA 1
ATOM 775 C C . ILE A 1 115 ? -12.496 -7.277 8.476 1.00 83.25 115 ILE A C 1
ATOM 777 O O . ILE A 1 115 ? -13.041 -6.697 9.414 1.00 83.25 115 ILE A O 1
ATOM 781 N N . GLY A 1 116 ? -13.160 -7.613 7.367 1.00 85.69 116 GLY A N 1
ATOM 782 C CA . GLY A 1 116 ? -14.588 -7.370 7.161 1.00 85.69 116 GLY A CA 1
ATOM 783 C C . GLY A 1 116 ? -14.973 -5.906 6.919 1.00 85.69 116 GLY A C 1
ATOM 784 O O . GLY A 1 116 ? -16.110 -5.535 7.206 1.00 85.69 116 GLY A O 1
ATOM 785 N N . VAL A 1 117 ? -14.061 -5.071 6.408 1.00 86.81 117 VAL A N 1
ATOM 786 C CA . VAL A 1 117 ? -14.391 -3.707 5.951 1.00 86.81 117 VAL A CA 1
ATOM 787 C C . VAL A 1 117 ? -14.731 -3.701 4.459 1.00 86.81 117 VAL A C 1
ATOM 789 O O . VAL A 1 117 ? -14.450 -4.653 3.734 1.00 86.81 117 VAL A O 1
ATOM 792 N N . ASP A 1 118 ? -15.360 -2.621 3.997 1.00 92.38 118 ASP A N 1
ATOM 793 C CA . ASP A 1 118 ? -15.814 -2.469 2.612 1.00 92.38 118 ASP A CA 1
ATOM 794 C C . ASP A 1 118 ? -14.638 -2.560 1.622 1.00 92.38 118 ASP A C 1
ATOM 796 O O . ASP A 1 118 ? -13.795 -1.661 1.529 1.00 92.38 118 ASP A O 1
ATOM 800 N N . THR A 1 119 ? -14.581 -3.667 0.880 1.00 91.56 119 THR A N 1
ATOM 801 C CA . THR A 1 119 ? -13.510 -3.946 -0.080 1.00 91.56 119 THR A CA 1
ATOM 802 C C . THR A 1 119 ? -13.547 -3.007 -1.279 1.00 91.56 119 THR A C 1
ATOM 804 O O . THR A 1 119 ? -12.488 -2.652 -1.791 1.00 91.56 119 THR A O 1
ATOM 807 N N . ALA A 1 120 ? -14.729 -2.553 -1.708 1.00 90.94 120 ALA A N 1
ATOM 808 C CA . ALA A 1 120 ? -14.854 -1.620 -2.823 1.00 90.94 120 ALA A CA 1
ATOM 809 C C . ALA A 1 120 ? -14.275 -0.252 -2.446 1.00 90.94 120 ALA A C 1
ATOM 811 O O . ALA A 1 120 ? -13.472 0.308 -3.195 1.00 90.94 120 ALA A O 1
ATOM 812 N N . LYS A 1 121 ? -14.585 0.241 -1.242 1.00 92.62 121 LYS A N 1
ATOM 813 C CA . LYS A 1 121 ? -13.974 1.470 -0.716 1.00 92.62 121 LYS A CA 1
ATOM 814 C C . LYS A 1 121 ? -12.472 1.318 -0.502 1.00 92.62 121 LYS A C 1
ATOM 816 O O . LYS A 1 121 ? -11.711 2.224 -0.825 1.00 92.62 121 LYS A O 1
ATOM 821 N N . ALA A 1 122 ? -12.014 0.171 -0.002 1.00 92.44 122 ALA A N 1
ATOM 822 C CA . ALA A 1 122 ? -10.585 -0.101 0.133 1.00 92.44 122 ALA A CA 1
ATOM 823 C C . ALA A 1 122 ? -9.852 -0.010 -1.217 1.00 92.44 122 ALA A C 1
ATOM 825 O O . ALA A 1 122 ? -8.818 0.652 -1.313 1.00 92.44 122 ALA A O 1
ATOM 826 N N . ILE A 1 123 ? -10.420 -0.611 -2.266 1.00 92.88 123 ILE A N 1
ATOM 827 C CA . ILE A 1 123 ? -9.907 -0.536 -3.641 1.00 92.88 123 ILE A CA 1
ATOM 828 C C . ILE A 1 123 ? -9.878 0.911 -4.142 1.00 92.88 123 ILE A C 1
ATOM 830 O O . ILE A 1 123 ? -8.870 1.337 -4.707 1.00 92.88 123 ILE A O 1
ATOM 834 N N . GLU A 1 124 ? -10.947 1.680 -3.925 1.00 94.00 124 GLU A N 1
ATOM 835 C CA . GLU A 1 124 ? -11.041 3.085 -4.339 1.00 94.00 124 GLU A CA 1
ATOM 836 C C . GLU A 1 124 ? -9.961 3.951 -3.672 1.00 94.00 124 GLU A C 1
ATOM 838 O O . GLU A 1 124 ? -9.235 4.696 -4.341 1.00 94.00 124 GLU A O 1
ATOM 843 N N . HIS A 1 125 ? -9.798 3.815 -2.356 1.00 95.31 125 HIS A N 1
ATOM 844 C CA . HIS A 1 125 ? -8.809 4.565 -1.587 1.00 95.31 125 HIS A CA 1
ATOM 845 C C . HIS A 1 125 ? -7.373 4.159 -1.935 1.00 95.31 125 HIS A C 1
ATOM 847 O O . HIS A 1 125 ? -6.516 5.031 -2.095 1.00 95.31 125 HIS A O 1
ATOM 853 N N . ALA A 1 126 ? -7.108 2.863 -2.123 1.00 94.75 126 ALA A N 1
ATOM 854 C CA . ALA A 1 126 ? -5.806 2.379 -2.579 1.00 94.75 126 ALA A CA 1
ATOM 855 C C . ALA A 1 126 ? -5.477 2.889 -3.988 1.00 94.75 126 ALA A C 1
ATOM 857 O O . ALA A 1 126 ? -4.377 3.387 -4.220 1.00 94.75 126 ALA A O 1
ATOM 858 N N . THR A 1 127 ? -6.448 2.833 -4.904 1.00 94.94 127 THR A N 1
ATOM 859 C CA . THR A 1 127 ? -6.329 3.357 -6.273 1.00 94.94 127 THR A CA 1
ATOM 860 C C . THR A 1 127 ? -5.998 4.843 -6.254 1.00 94.94 127 THR A C 1
ATOM 862 O O . THR A 1 127 ? -5.081 5.284 -6.943 1.00 94.94 127 THR A O 1
ATOM 865 N N . THR A 1 128 ? -6.700 5.613 -5.423 1.00 95.88 128 THR A N 1
ATOM 866 C CA . THR A 1 128 ? -6.457 7.050 -5.267 1.00 95.88 128 THR A CA 1
ATOM 867 C C . THR A 1 128 ? -5.048 7.315 -4.742 1.00 95.88 128 THR A C 1
ATOM 869 O O . THR A 1 128 ? -4.318 8.102 -5.334 1.00 95.88 128 THR A O 1
ATOM 872 N N . GLY A 1 129 ? -4.626 6.624 -3.678 1.00 95.50 129 GLY A N 1
ATOM 873 C CA . GLY A 1 129 ? -3.284 6.781 -3.110 1.00 95.50 129 GLY A CA 1
ATOM 874 C C . GLY A 1 129 ? -2.168 6.408 -4.088 1.00 95.50 129 GLY A C 1
ATOM 875 O O . GLY A 1 129 ? -1.171 7.121 -4.192 1.00 95.50 129 GLY A O 1
ATOM 876 N N . ALA A 1 130 ? -2.355 5.330 -4.850 1.00 95.94 130 ALA A N 1
ATOM 877 C CA . ALA A 1 130 ? -1.413 4.902 -5.876 1.00 95.94 130 ALA A CA 1
ATOM 878 C C . ALA A 1 130 ? -1.309 5.907 -7.036 1.00 95.94 130 ALA A C 1
ATOM 880 O O . ALA A 1 130 ? -0.205 6.200 -7.492 1.00 95.94 130 ALA A O 1
ATOM 881 N N . ILE A 1 131 ? -2.437 6.458 -7.500 1.00 95.94 131 ILE A N 1
ATOM 882 C CA . ILE A 1 131 ? -2.450 7.489 -8.546 1.00 95.94 131 ILE A CA 1
ATOM 883 C C . ILE A 1 131 ? -1.783 8.771 -8.045 1.00 95.94 131 ILE A C 1
ATOM 885 O O . ILE A 1 131 ? -0.954 9.311 -8.765 1.00 95.94 131 ILE A O 1
ATOM 889 N N . GLU A 1 132 ? -2.076 9.222 -6.823 1.00 96.19 132 GLU A N 1
ATOM 890 C CA . GLU A 1 132 ? -1.424 10.403 -6.240 1.00 96.19 132 GLU A CA 1
ATOM 891 C C . GLU A 1 132 ? 0.096 10.223 -6.142 1.00 96.19 132 GLU A C 1
ATOM 893 O O . GLU A 1 132 ? 0.849 11.118 -6.512 1.00 96.19 132 GLU A O 1
ATOM 898 N N . ALA A 1 133 ? 0.569 9.056 -5.684 1.00 95.31 133 ALA A N 1
ATOM 899 C CA . ALA A 1 133 ? 2.001 8.756 -5.682 1.00 95.31 133 ALA A CA 1
ATOM 900 C C . ALA A 1 133 ? 2.596 8.841 -7.090 1.00 95.31 133 ALA A C 1
ATOM 902 O O . ALA A 1 133 ? 3.651 9.438 -7.279 1.00 95.31 133 ALA A O 1
ATOM 903 N N . ALA A 1 134 ? 1.914 8.259 -8.074 1.00 94.81 134 ALA A N 1
ATOM 904 C CA . ALA A 1 134 ? 2.359 8.265 -9.457 1.00 94.81 134 ALA A CA 1
ATOM 905 C C . ALA A 1 134 ? 2.369 9.675 -10.068 1.00 94.81 134 ALA A C 1
ATOM 907 O O . ALA A 1 134 ? 3.282 9.997 -10.817 1.00 94.81 134 ALA A O 1
ATOM 908 N N . GLU A 1 135 ? 1.407 10.530 -9.723 1.00 95.75 135 GLU A N 1
ATOM 909 C CA . GLU A 1 135 ? 1.374 11.942 -10.128 1.00 95.75 135 GLU A CA 1
ATOM 910 C C . GLU A 1 135 ? 2.534 12.740 -9.542 1.00 95.75 135 GLU A C 1
ATOM 912 O O . GLU A 1 135 ? 3.132 13.550 -10.247 1.00 95.75 135 GLU A O 1
ATOM 917 N N . GLU A 1 136 ? 2.888 12.475 -8.285 1.00 94.75 136 GLU A N 1
ATOM 918 C CA . GLU A 1 136 ? 4.056 13.084 -7.646 1.00 94.75 136 GLU A CA 1
ATOM 919 C C . GLU A 1 136 ? 5.384 12.595 -8.243 1.00 94.75 136 GLU A C 1
ATOM 921 O O . GLU A 1 136 ? 6.360 13.341 -8.238 1.00 94.75 136 GLU A O 1
ATOM 926 N N . ILE A 1 137 ? 5.427 11.368 -8.776 1.00 93.44 137 ILE A N 1
ATOM 927 C CA . ILE A 1 137 ? 6.584 10.840 -9.516 1.00 93.44 137 ILE A CA 1
ATOM 928 C C . ILE A 1 137 ? 6.676 11.493 -10.905 1.00 93.44 137 ILE A C 1
ATOM 930 O O . ILE A 1 137 ? 7.759 11.888 -11.336 1.00 93.44 137 ILE A O 1
ATOM 934 N N . GLY A 1 138 ? 5.551 11.606 -11.618 1.00 95.00 138 GLY A N 1
ATOM 935 C CA . GLY A 1 138 ? 5.465 12.292 -12.905 1.00 95.00 138 GLY A CA 1
ATOM 936 C C . GLY A 1 138 ? 4.277 11.864 -13.772 1.00 95.00 138 GLY A C 1
ATOM 937 O O . GLY A 1 138 ? 3.679 10.803 -13.593 1.00 95.00 138 GLY A O 1
ATOM 938 N N . SER A 1 139 ? 3.955 12.681 -14.779 1.00 91.88 139 SER A N 1
ATOM 939 C CA . SER A 1 139 ? 2.786 12.484 -15.651 1.00 91.88 139 SER A CA 1
ATOM 940 C C . SER A 1 139 ? 2.754 11.122 -16.356 1.00 91.88 139 SER A C 1
ATOM 942 O O . SER A 1 139 ? 1.689 10.511 -16.451 1.00 91.88 139 SER A O 1
ATOM 944 N N . ASP A 1 140 ? 3.906 10.621 -16.811 1.00 92.12 140 ASP A N 1
ATOM 945 C CA . ASP A 1 140 ? 4.001 9.319 -17.486 1.00 92.12 140 ASP A CA 1
ATOM 946 C C . ASP A 1 140 ? 3.711 8.161 -16.522 1.00 92.12 140 ASP A C 1
ATOM 948 O O . ASP A 1 140 ? 2.965 7.237 -16.856 1.00 92.12 140 ASP A O 1
ATOM 952 N N . ALA A 1 141 ? 4.228 8.238 -15.289 1.00 91.25 141 ALA A N 1
ATOM 953 C CA . ALA A 1 141 ? 3.948 7.258 -14.243 1.00 91.25 141 ALA A CA 1
ATOM 954 C C . ALA A 1 141 ? 2.456 7.263 -13.881 1.00 91.25 141 ALA A C 1
ATOM 956 O O . ALA A 1 141 ? 1.826 6.203 -13.817 1.00 91.25 141 ALA A O 1
ATOM 957 N N . ALA A 1 142 ? 1.857 8.448 -13.731 1.00 93.38 142 ALA A N 1
ATOM 958 C CA . ALA A 1 142 ? 0.425 8.589 -13.494 1.00 93.38 142 ALA A CA 1
ATOM 959 C C . ALA A 1 142 ? -0.416 7.976 -14.623 1.00 93.38 142 ALA A C 1
ATOM 961 O O . ALA A 1 142 ? -1.390 7.267 -14.357 1.00 93.38 142 ALA A O 1
ATOM 962 N N . GLN A 1 143 ? -0.050 8.202 -15.889 1.00 92.94 143 GLN A N 1
ATOM 963 C CA . GLN A 1 143 ? -0.742 7.602 -17.032 1.00 92.94 143 GLN A CA 1
ATOM 964 C C . GLN A 1 143 ? -0.595 6.079 -17.072 1.00 92.94 143 GLN A C 1
ATOM 966 O O . GLN A 1 143 ? -1.587 5.383 -17.320 1.00 92.94 143 GLN A O 1
ATOM 971 N N . ALA A 1 144 ? 0.597 5.552 -16.789 1.00 91.25 144 ALA A N 1
ATOM 972 C CA . ALA A 1 144 ? 0.843 4.116 -16.720 1.00 91.25 144 ALA A CA 1
ATOM 973 C C . ALA A 1 144 ? -0.018 3.456 -15.632 1.00 91.25 144 ALA A C 1
ATOM 975 O O . ALA A 1 144 ? -0.747 2.503 -15.918 1.00 91.25 144 ALA A O 1
ATOM 976 N N . VAL A 1 145 ? -0.027 4.021 -14.418 1.00 93.56 145 VAL A N 1
ATOM 977 C CA . VAL A 1 145 ? -0.847 3.540 -13.294 1.00 93.56 145 VAL A CA 1
ATOM 978 C C . VAL A 1 145 ? -2.339 3.606 -13.626 1.00 93.56 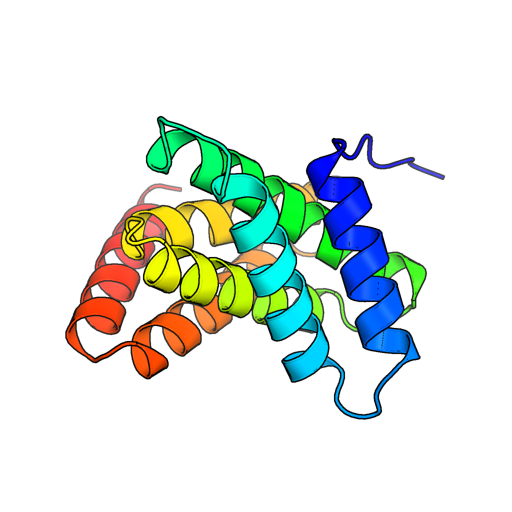145 VAL A C 1
ATOM 980 O O . VAL A 1 145 ? -3.061 2.623 -13.467 1.00 93.56 145 VAL A O 1
ATOM 983 N N . ARG A 1 146 ? -2.825 4.729 -14.165 1.00 92.94 146 ARG A N 1
ATOM 984 C CA . ARG A 1 146 ? -4.234 4.867 -14.573 1.00 92.94 146 ARG A CA 1
ATOM 985 C C . ARG A 1 146 ? -4.623 3.847 -15.643 1.00 92.94 146 ARG A C 1
ATOM 987 O O . ARG A 1 146 ? -5.750 3.358 -15.629 1.00 92.94 146 ARG A O 1
ATOM 994 N N . THR A 1 147 ? -3.723 3.544 -16.576 1.00 91.88 147 THR A N 1
ATOM 995 C CA . THR A 1 147 ? -3.968 2.573 -17.649 1.00 91.88 147 THR A CA 1
ATOM 996 C C . THR A 1 147 ? -4.064 1.162 -17.090 1.00 91.88 147 THR A C 1
ATOM 998 O O . THR A 1 147 ? -5.069 0.491 -17.328 1.00 91.88 147 THR A O 1
ATOM 1001 N N . VAL A 1 148 ? -3.079 0.734 -16.295 1.00 90.25 148 VAL A N 1
ATOM 1002 C CA . VAL A 1 148 ? -3.058 -0.627 -15.747 1.00 90.25 148 VAL A CA 1
ATOM 1003 C C . VAL A 1 148 ? -4.214 -0.860 -14.771 1.00 90.25 148 VAL A C 1
ATOM 1005 O O . VAL A 1 148 ? -4.920 -1.859 -14.890 1.00 90.25 148 VAL A O 1
ATOM 1008 N N . LEU A 1 149 ? -4.520 0.098 -13.891 1.00 88.00 149 LEU A N 1
ATOM 1009 C CA . LEU A 1 149 ? -5.634 -0.041 -12.949 1.00 88.00 149 LEU A CA 1
ATOM 1010 C C . LEU A 1 149 ? -6.989 -0.099 -13.669 1.00 88.00 149 LEU A C 1
ATOM 1012 O O . LEU A 1 149 ? -7.840 -0.907 -13.305 1.00 88.00 149 LEU A O 1
ATOM 1016 N N . LYS A 1 150 ? -7.184 0.671 -14.750 1.00 86.38 150 LYS A N 1
ATOM 1017 C CA . LYS A 1 150 ? -8.394 0.563 -15.587 1.00 86.38 150 LYS A CA 1
ATOM 1018 C C . LYS A 1 150 ? -8.533 -0.809 -16.243 1.00 86.38 150 LYS A C 1
ATOM 1020 O O . LYS A 1 150 ? -9.660 -1.256 -16.443 1.00 86.38 150 LYS A O 1
ATOM 1025 N N . THR A 1 151 ? -7.427 -1.454 -16.614 1.00 80.62 151 THR A N 1
ATOM 1026 C CA . THR A 1 151 ? -7.473 -2.813 -17.173 1.00 80.62 151 THR A CA 1
ATOM 1027 C C . THR A 1 151 ? -7.761 -3.861 -16.104 1.00 80.62 151 THR A C 1
ATOM 1029 O O . THR A 1 151 ? -8.567 -4.752 -16.353 1.00 80.62 151 THR A O 1
ATOM 1032 N N . THR A 1 152 ? -7.198 -3.715 -14.903 1.00 74.25 152 THR A N 1
ATOM 1033 C CA . THR A 1 152 ? -7.412 -4.651 -13.790 1.00 74.25 152 THR A CA 1
ATOM 1034 C C . THR A 1 152 ? -8.836 -4.580 -13.238 1.00 74.25 152 THR A C 1
ATOM 1036 O O . THR A 1 152 ? -9.465 -5.618 -13.044 1.00 74.25 152 THR A O 1
ATOM 1039 N N . VAL A 1 153 ? -9.387 -3.372 -13.056 1.00 64.69 153 VAL A N 1
ATOM 1040 C CA . VAL A 1 153 ? -10.759 -3.174 -12.543 1.00 64.69 153 VAL A CA 1
ATOM 1041 C C . VAL A 1 153 ? -11.818 -3.666 -13.535 1.00 64.69 153 VAL A C 1
ATOM 1043 O O . VAL A 1 153 ? -12.875 -4.117 -13.121 1.00 64.69 153 VAL A O 1
ATOM 1046 N N . LYS A 1 154 ? -11.544 -3.629 -14.846 1.00 56.81 154 LYS A N 1
ATOM 1047 C CA . LYS A 1 154 ? -12.442 -4.206 -15.866 1.00 56.81 154 LYS A CA 1
ATOM 1048 C C . LYS A 1 154 ? -12.372 -5.733 -15.963 1.00 56.81 154 LYS A C 1
ATOM 1050 O O . LYS A 1 154 ? -13.205 -6.316 -16.649 1.00 56.81 154 LYS A O 1
ATOM 1055 N N . GLY A 1 155 ? -11.353 -6.352 -15.369 1.00 46.38 155 GLY A N 1
ATOM 1056 C CA . GLY A 1 155 ? -11.144 -7.799 -15.401 1.00 46.38 155 GLY A CA 1
ATOM 1057 C C . GLY A 1 155 ? -11.784 -8.561 -14.237 1.00 46.38 155 GLY A C 1
ATOM 1058 O O . GLY A 1 155 ? -11.736 -9.788 -14.261 1.00 46.38 155 GLY A O 1
ATOM 1059 N N . HIS A 1 156 ? -12.342 -7.855 -13.247 1.00 43.66 156 HIS A N 1
ATOM 1060 C CA . HIS A 1 156 ? -13.084 -8.421 -12.116 1.00 43.66 156 HIS A CA 1
ATOM 1061 C C . HIS A 1 156 ? -14.595 -8.322 -12.333 1.00 43.66 156 HIS A C 1
ATOM 1063 O O . HIS A 1 156 ? -15.045 -7.291 -12.886 1.00 43.66 156 HIS A O 1
#

Secondary structure (DSSP, 8-state):
-------HHHHHHHHHHHHHHHH-S-HHHHHHHHHHHHHHHHHTT-S-HHHHHHHHHHHHHHHHHHHHHHHT--HHHHHHHHHHHHHHHHHHTT--HHHHHHHHHHHHHHHHHHHTS-HHHHHHHHHHHHHHHHHHH-HHHHHHHHHHHHHHHTT-